Protein AF-D9XA71-F1 (afdb_monomer)

Organism: Streptomyces viridochromogenes (strain DSM 40736 / JCM 4977 / BCRC 1201 / Tue 494) (NCBI:txid591159)

Sequence (172 aa):
MSTEENSGALPLPQDDPVVSAGLDIAMRWGAALGGPEKLKIAFEALEPQLKREHQIRLRQLDMQREATARAEDNARETAERMVRLAQQKRQHALRMTGLCLGAGVSFAMLVAGVYVARDMWWLSLFLWGPSLLAMAKLYTLRRSDPGDMQAVALGMRSATSAAQQAQPPPVP

pLDDT: mean 77.56, std 15.58, range [41.22, 98.31]

Structure (mmCIF, N/CA/C/O backbone):
data_AF-D9XA71-F1
#
_entry.id   AF-D9XA71-F1
#
loop_
_atom_site.group_PDB
_atom_site.id
_atom_site.type_symbol
_atom_site.label_atom_id
_atom_site.label_alt_id
_atom_site.label_comp_id
_atom_site.label_asym_id
_atom_site.label_entity_id
_atom_site.label_seq_id
_atom_site.pdbx_PDB_ins_code
_atom_site.Cartn_x
_atom_site.Cartn_y
_atom_site.Cartn_z
_atom_site.occupancy
_atom_site.B_iso_or_equiv
_atom_site.auth_seq_id
_atom_site.auth_comp_id
_atom_site.auth_asym_id
_atom_site.auth_atom_id
_atom_site.pdbx_PDB_model_num
ATOM 1 N N . MET A 1 1 ? 9.318 36.313 31.092 1.00 41.22 1 MET A N 1
ATOM 2 C CA . MET A 1 1 ? 8.822 35.124 30.369 1.00 41.22 1 MET A CA 1
ATOM 3 C C . MET A 1 1 ? 8.331 34.184 31.452 1.00 41.22 1 MET A C 1
ATOM 5 O O . MET A 1 1 ? 9.111 33.411 31.985 1.00 41.22 1 MET A O 1
ATOM 9 N N . SER A 1 2 ? 7.105 34.429 31.911 1.00 47.66 2 SER A N 1
ATOM 10 C CA . SER A 1 2 ? 6.558 33.856 33.142 1.00 47.66 2 SER A CA 1
ATOM 11 C C . SER A 1 2 ? 5.560 32.773 32.763 1.00 47.66 2 SER A C 1
ATOM 13 O O . SER A 1 2 ? 4.577 33.050 32.084 1.00 47.66 2 SER A O 1
ATOM 15 N N . THR A 1 3 ? 5.864 31.540 33.143 1.00 48.44 3 THR A N 1
ATOM 16 C CA . THR A 1 3 ? 4.965 30.390 33.067 1.00 48.44 3 THR A CA 1
ATOM 17 C C . THR A 1 3 ? 4.116 30.384 34.330 1.00 48.44 3 THR A C 1
ATOM 19 O O . THR A 1 3 ? 4.597 29.971 35.383 1.00 48.44 3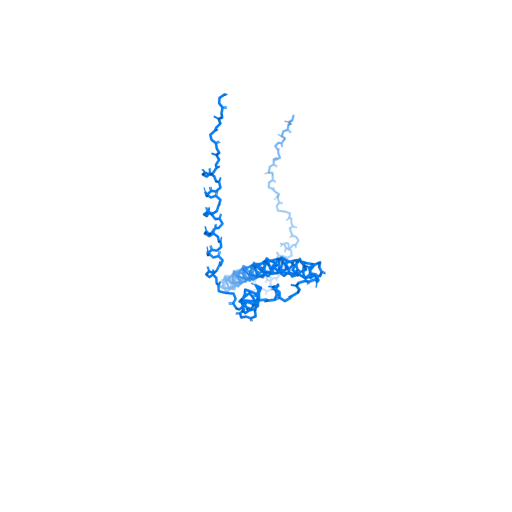 THR A O 1
ATOM 22 N N . GLU A 1 4 ? 2.891 30.897 34.243 1.00 50.03 4 GLU A N 1
ATOM 23 C CA . GLU A 1 4 ? 1.913 30.757 35.320 1.00 50.03 4 GLU A CA 1
ATOM 24 C C . GLU A 1 4 ? 1.367 29.327 35.357 1.00 50.03 4 GLU A C 1
ATOM 26 O O . GLU A 1 4 ? 0.935 28.755 34.352 1.00 50.03 4 GLU A O 1
ATOM 31 N N . GLU A 1 5 ? 1.436 28.765 36.558 1.00 51.22 5 GLU A N 1
ATOM 32 C CA . GLU A 1 5 ? 0.872 27.500 36.993 1.00 51.22 5 GLU A CA 1
ATOM 33 C C . GLU A 1 5 ? -0.650 27.505 36.809 1.00 51.22 5 GLU A C 1
ATOM 35 O O . GLU A 1 5 ? -1.403 28.066 37.607 1.00 51.22 5 GLU A O 1
ATOM 40 N N . ASN A 1 6 ? -1.124 26.845 35.751 1.00 50.09 6 ASN A N 1
ATOM 41 C CA . ASN A 1 6 ? -2.536 26.530 35.594 1.00 50.09 6 ASN A CA 1
ATOM 42 C C . ASN A 1 6 ? -2.905 25.424 36.596 1.00 50.09 6 ASN A C 1
ATOM 44 O O . ASN A 1 6 ? -2.697 24.234 36.350 1.00 50.09 6 ASN A O 1
ATOM 48 N N . SER A 1 7 ? -3.384 25.853 37.761 1.00 49.25 7 SER A N 1
ATOM 49 C CA . SER A 1 7 ? -3.862 25.008 38.850 1.00 49.25 7 SER A CA 1
ATOM 50 C C . SER A 1 7 ? -4.966 24.073 38.354 1.00 49.25 7 SER A C 1
ATOM 52 O O . SER A 1 7 ? -6.075 24.502 38.040 1.00 49.25 7 SER A O 1
ATOM 54 N N . GLY A 1 8 ? -4.649 22.778 38.297 1.00 49.34 8 GLY A N 1
ATOM 55 C CA . GLY A 1 8 ? -5.565 21.691 37.964 1.00 49.34 8 GLY A CA 1
ATOM 56 C C . GLY A 1 8 ? -6.624 21.468 39.043 1.00 49.34 8 GLY A C 1
ATOM 57 O O . GLY A 1 8 ? -6.586 20.471 39.762 1.00 49.34 8 GLY A O 1
ATOM 58 N N . ALA A 1 9 ? -7.584 22.384 39.150 1.00 52.38 9 ALA A N 1
ATOM 59 C CA . ALA A 1 9 ? -8.851 22.098 39.798 1.00 52.38 9 ALA A CA 1
ATOM 60 C C . ALA A 1 9 ? -9.624 21.121 38.900 1.00 52.38 9 ALA A C 1
ATOM 62 O O . ALA A 1 9 ? -10.016 21.462 37.784 1.00 52.38 9 ALA A O 1
ATOM 63 N N . LEU A 1 10 ? -9.800 19.885 39.375 1.00 55.97 10 LEU A N 1
ATOM 64 C CA . LEU A 1 10 ? -10.713 18.919 38.769 1.00 55.97 10 LEU A CA 1
ATOM 65 C C . LEU A 1 10 ? -12.084 19.595 38.589 1.00 55.97 10 LEU A C 1
ATOM 67 O O . LEU A 1 10 ? -12.607 20.126 39.574 1.00 55.97 10 LEU A O 1
ATOM 71 N N . PRO A 1 11 ? -12.674 19.605 37.379 1.00 61.38 11 PRO A N 1
ATOM 72 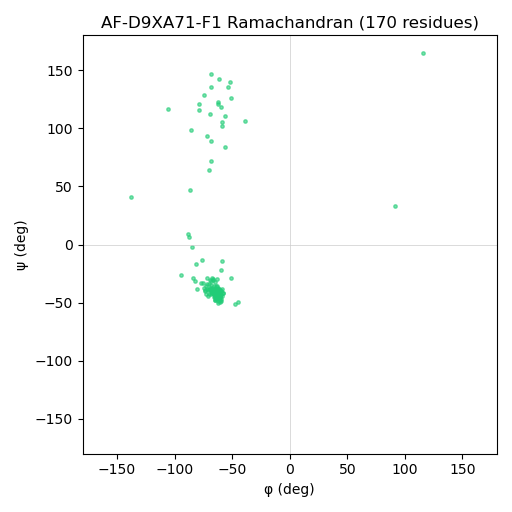C CA . PRO A 1 11 ? -14.028 20.102 37.212 1.00 61.38 11 PRO A CA 1
ATOM 73 C C . PRO A 1 11 ? -14.945 19.251 38.095 1.00 61.38 11 PRO A C 1
ATOM 75 O O . PRO A 1 11 ? -15.010 18.030 37.943 1.00 61.38 11 PRO A O 1
ATOM 78 N N . LEU A 1 12 ? -15.607 19.893 39.062 1.00 58.06 12 LEU A N 1
ATOM 79 C CA . LEU A 1 12 ? -16.704 19.284 39.807 1.00 58.06 12 LEU A CA 1
ATOM 80 C C . LEU A 1 12 ? -17.713 18.732 38.790 1.00 58.06 12 LEU A C 1
ATOM 82 O O . LEU A 1 12 ? -17.933 19.391 37.769 1.00 58.06 12 LEU A O 1
ATOM 86 N N . PRO A 1 13 ? -18.299 17.547 39.033 1.00 55.19 13 PRO A N 1
ATOM 87 C CA . PRO A 1 13 ? -19.251 16.953 38.111 1.00 55.19 13 PRO A CA 1
ATOM 88 C C . PRO A 1 13 ? -20.416 17.927 37.947 1.00 55.19 13 PRO A C 1
ATOM 90 O O . PRO A 1 13 ? -21.211 18.130 38.861 1.00 55.19 13 PRO A O 1
ATOM 93 N N . GLN A 1 14 ? -20.452 18.588 36.792 1.00 57.34 14 GLN A N 1
A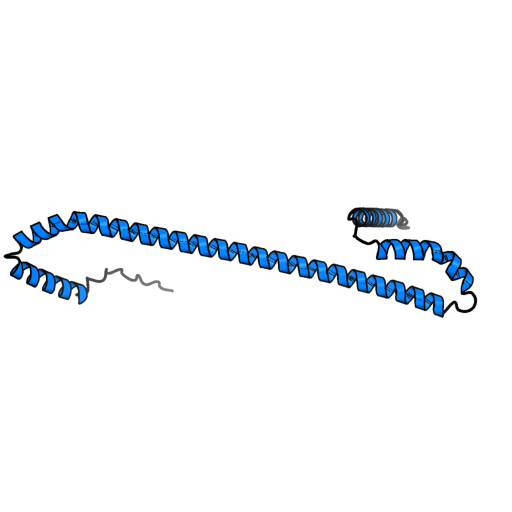TOM 94 C CA . GLN A 1 14 ? -21.618 19.308 36.310 1.00 57.34 14 GLN A CA 1
ATOM 95 C C . GLN A 1 14 ? -22.784 18.320 36.329 1.00 57.34 14 GLN A C 1
ATOM 97 O O . GLN A 1 14 ? -22.600 17.170 35.931 1.00 57.34 14 GLN A O 1
ATOM 102 N N . ASP A 1 15 ? -23.944 18.757 36.820 1.00 61.09 15 ASP A N 1
ATOM 103 C CA . ASP A 1 15 ? -25.196 18.002 36.811 1.00 61.09 15 ASP A CA 1
ATOM 104 C C . ASP A 1 15 ? -25.548 17.601 35.373 1.00 61.09 15 ASP A C 1
ATOM 106 O O . ASP A 1 15 ? -26.273 18.304 34.666 1.00 61.09 15 ASP A O 1
ATOM 110 N N . ASP A 1 16 ? -24.973 16.492 34.909 1.00 73.94 16 ASP A N 1
ATOM 111 C CA . ASP A 1 16 ? -25.159 16.020 33.552 1.00 73.94 16 ASP A CA 1
ATOM 112 C C . ASP A 1 16 ? -26.652 15.710 33.391 1.00 73.94 16 ASP A C 1
ATOM 114 O O . ASP A 1 16 ? -27.187 14.860 34.116 1.00 73.94 16 ASP A O 1
ATOM 118 N N . PRO A 1 17 ? -27.356 16.358 32.447 1.00 80.56 17 PRO A N 1
ATOM 119 C CA . PRO A 1 17 ? -28.797 16.178 32.273 1.00 80.56 17 PRO A CA 1
ATOM 120 C C . PRO A 1 17 ? -29.15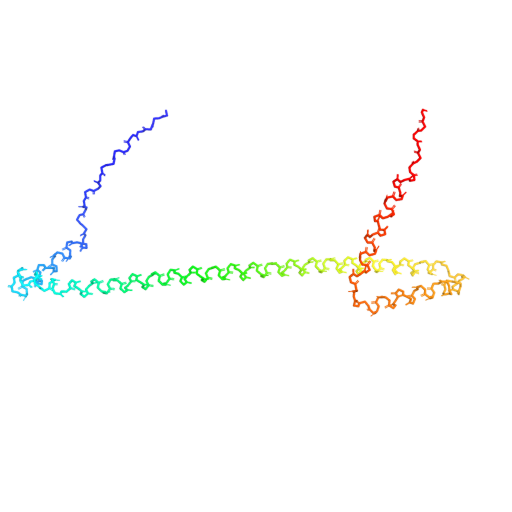7 14.719 31.956 1.00 80.56 17 PRO A C 1
ATOM 122 O O . PRO A 1 17 ? -30.273 14.266 32.196 1.00 80.56 17 PRO A O 1
ATOM 125 N N . VAL A 1 18 ? -28.188 13.960 31.440 1.00 81.06 18 VAL A N 1
ATOM 126 C CA . VAL A 1 18 ? -28.298 12.521 31.194 1.00 81.06 18 VAL A CA 1
ATOM 127 C C . VAL A 1 18 ? -28.318 11.729 32.505 1.00 81.06 18 VAL A C 1
ATOM 129 O O . VAL A 1 18 ? -29.078 10.770 32.634 1.00 81.06 18 VAL A O 1
ATOM 132 N N . VAL A 1 19 ? -27.516 12.134 33.493 1.00 83.12 19 VAL A N 1
ATOM 133 C CA . VAL A 1 19 ? -27.432 11.478 34.804 1.00 83.12 19 VAL A CA 1
ATOM 134 C C . VAL A 1 19 ? -28.684 11.776 35.626 1.00 83.12 19 VAL A C 1
ATOM 136 O O . VAL A 1 19 ? -29.253 10.852 36.207 1.00 83.12 19 VAL A O 1
ATOM 139 N N . SER A 1 20 ? -29.173 13.022 35.617 1.00 85.19 20 SER A N 1
ATOM 140 C CA . SER A 1 20 ? -30.413 13.392 36.315 1.00 85.19 20 SER A CA 1
ATOM 141 C C . SER A 1 20 ? -31.646 12.713 35.708 1.00 85.19 20 SER A C 1
ATOM 143 O O . SER A 1 20 ? -32.445 12.133 36.444 1.00 85.19 20 SER A O 1
ATOM 145 N N . ALA A 1 21 ? -31.754 12.660 34.374 1.00 88.06 21 ALA A N 1
ATOM 146 C CA . ALA A 1 21 ? -32.805 11.900 33.696 1.00 88.06 21 ALA A CA 1
ATOM 147 C C . ALA A 1 21 ? -32.726 10.394 34.007 1.00 88.06 21 ALA A C 1
ATOM 149 O O . ALA A 1 21 ? -33.752 9.745 34.219 1.00 88.06 21 ALA A O 1
ATOM 150 N N . GLY A 1 22 ? -31.514 9.834 34.078 1.00 87.31 22 GLY A N 1
ATOM 151 C CA . GLY A 1 22 ? -31.297 8.443 34.476 1.00 87.31 22 GLY A CA 1
ATOM 152 C C . GLY A 1 22 ? -31.766 8.156 35.905 1.00 87.31 22 GLY A C 1
ATOM 153 O O . GLY A 1 22 ? -32.408 7.133 36.151 1.00 87.31 22 GLY A O 1
ATOM 154 N N . LEU A 1 23 ? -31.503 9.080 36.833 1.00 86.44 23 LEU A N 1
ATOM 155 C CA . LEU A 1 23 ? -31.904 8.969 38.235 1.00 86.44 23 LEU A CA 1
ATOM 156 C C . LEU A 1 23 ? -33.432 9.038 38.402 1.00 86.44 23 LEU A C 1
ATOM 158 O O . LEU A 1 23 ? -34.012 8.242 39.142 1.00 86.44 23 LEU A O 1
ATOM 162 N N . ASP A 1 24 ? -34.091 9.931 37.661 1.00 87.81 24 ASP A N 1
ATOM 163 C CA . ASP A 1 24 ? -35.553 10.051 37.635 1.00 87.81 24 ASP A CA 1
ATOM 164 C C . ASP A 1 24 ? -36.227 8.786 37.094 1.00 87.81 24 ASP A C 1
ATOM 166 O O . ASP A 1 24 ? -37.243 8.326 37.625 1.00 87.81 24 ASP A O 1
ATOM 170 N N . ILE A 1 25 ? -35.653 8.179 36.053 1.00 87.62 25 ILE A N 1
ATOM 171 C CA . ILE A 1 25 ? -36.132 6.900 35.524 1.00 87.62 25 ILE A CA 1
ATOM 172 C C . ILE A 1 25 ? -35.942 5.807 36.581 1.00 87.62 25 ILE A C 1
ATOM 174 O O . ILE A 1 25 ? -36.891 5.082 36.876 1.00 87.62 25 ILE A O 1
ATOM 178 N N . ALA A 1 26 ? -34.767 5.719 37.209 1.00 83.56 26 ALA A N 1
ATOM 179 C CA . ALA A 1 26 ? -34.504 4.733 38.255 1.00 83.56 26 ALA A CA 1
ATOM 180 C C . ALA A 1 26 ? -35.489 4.857 39.433 1.00 83.56 26 ALA A C 1
ATOM 182 O O . ALA A 1 26 ? -36.023 3.846 39.895 1.00 83.56 26 ALA A O 1
ATOM 183 N N . MET A 1 27 ? -35.807 6.084 39.864 1.00 84.50 27 MET A N 1
ATOM 184 C CA . MET A 1 27 ? -36.819 6.331 40.897 1.00 84.50 27 MET A CA 1
ATOM 185 C C . MET A 1 27 ? -38.220 5.882 40.466 1.00 84.50 27 MET A C 1
ATOM 187 O O . MET A 1 27 ? -38.914 5.216 41.238 1.00 84.50 27 MET A O 1
ATOM 191 N N . ARG A 1 28 ? -38.636 6.177 39.227 1.00 86.38 28 ARG A N 1
ATOM 192 C CA . ARG A 1 28 ? -39.943 5.745 38.694 1.00 86.38 28 ARG A CA 1
ATOM 193 C C . ARG A 1 28 ? -40.064 4.222 38.617 1.00 86.38 28 ARG A C 1
ATOM 195 O O . ARG A 1 28 ? -41.109 3.674 38.963 1.00 86.38 28 ARG A O 1
ATOM 202 N N . TRP A 1 29 ? -38.997 3.533 38.221 1.00 85.94 29 TRP A N 1
ATOM 203 C CA . TRP A 1 29 ? -38.953 2.070 38.212 1.00 85.94 29 TRP A CA 1
ATOM 204 C C . TRP A 1 29 ? -38.958 1.482 39.627 1.00 85.94 29 TRP A C 1
ATOM 206 O O . TRP A 1 29 ? -39.662 0.503 39.873 1.00 85.94 29 TRP A O 1
ATOM 216 N N . GLY A 1 30 ? -38.250 2.101 40.575 1.00 83.94 30 GLY A N 1
ATOM 217 C CA . GLY A 1 30 ? -38.260 1.692 41.983 1.00 83.94 30 GLY A CA 1
ATOM 218 C C . GLY A 1 30 ? -39.647 1.795 42.618 1.00 83.94 30 GLY A C 1
ATOM 219 O O . GLY A 1 30 ? -40.059 0.892 43.348 1.00 83.94 30 GLY A O 1
ATOM 220 N N . ALA A 1 31 ? -40.402 2.844 42.281 1.00 85.44 31 ALA A N 1
ATOM 221 C CA . ALA A 1 31 ? -41.793 2.993 42.699 1.00 85.44 31 ALA A CA 1
ATOM 222 C C . ALA A 1 31 ? -42.711 1.929 42.063 1.00 85.44 31 ALA A C 1
ATOM 224 O O . ALA A 1 31 ? -43.548 1.353 42.755 1.00 85.44 31 ALA A O 1
ATOM 225 N N . ALA A 1 32 ? -42.528 1.616 40.774 1.00 85.69 32 ALA A N 1
ATOM 226 C CA . ALA A 1 32 ? -43.354 0.644 40.049 1.00 85.69 32 ALA A CA 1
ATOM 227 C C . ALA A 1 32 ? -43.112 -0.823 40.463 1.00 85.69 32 ALA A C 1
ATOM 229 O O . ALA A 1 32 ? -44.044 -1.624 40.475 1.00 85.69 32 ALA A O 1
ATOM 230 N N . LEU A 1 33 ? -41.876 -1.187 40.820 1.00 79.75 33 LEU A N 1
ATOM 231 C CA . LEU A 1 33 ? -41.481 -2.559 41.178 1.00 79.75 33 LEU A CA 1
ATOM 232 C C . LEU A 1 33 ? -41.737 -2.919 42.654 1.00 79.75 33 LEU A C 1
ATOM 234 O O . LEU A 1 33 ? -41.509 -4.063 43.055 1.00 79.75 33 LEU A O 1
ATOM 238 N N . GLY A 1 34 ? -42.242 -1.978 43.459 1.00 81.88 34 GLY A N 1
ATOM 239 C CA . GLY A 1 34 ? -42.594 -2.203 44.864 1.00 81.88 34 GLY A CA 1
ATOM 240 C C . GLY A 1 34 ? -41.469 -1.908 45.859 1.00 81.88 34 GLY A C 1
ATOM 241 O O . GLY A 1 34 ? -41.387 -2.578 46.888 1.00 81.88 34 GLY A O 1
ATOM 242 N N . GLY A 1 35 ? -40.613 -0.926 45.561 1.00 85.75 35 GLY A N 1
ATOM 243 C CA . GLY A 1 35 ? -39.603 -0.389 46.474 1.00 85.75 35 GLY A CA 1
ATOM 244 C C . GLY A 1 35 ? -38.149 -0.607 46.021 1.00 85.75 35 GLY A C 1
ATOM 245 O O . GLY A 1 35 ? -37.874 -1.440 45.153 1.00 85.75 35 GLY A O 1
ATOM 246 N N . PRO A 1 36 ? -37.192 0.123 46.628 1.00 83.19 36 PRO A N 1
ATOM 247 C CA . PRO A 1 36 ? -35.775 0.104 46.242 1.00 83.19 36 PRO A CA 1
ATOM 248 C C . PRO A 1 36 ? -35.105 -1.269 46.430 1.00 83.19 36 PRO A C 1
ATOM 250 O O . PRO A 1 36 ? -34.226 -1.638 45.655 1.00 83.19 36 PRO A O 1
ATOM 253 N N . GLU A 1 37 ? -35.564 -2.061 47.402 1.00 84.62 37 GLU A N 1
ATOM 254 C CA . GLU A 1 37 ? -35.054 -3.412 47.685 1.00 84.62 37 GLU A CA 1
ATOM 255 C C . GLU A 1 37 ? -35.276 -4.380 46.511 1.00 84.62 37 GLU A C 1
ATOM 257 O O . GLU A 1 37 ? -34.373 -5.111 46.106 1.00 84.62 37 GLU A O 1
ATOM 262 N N . LYS A 1 38 ? -36.467 -4.356 45.896 1.00 84.44 38 LYS A N 1
ATOM 263 C CA . LYS A 1 38 ? -36.786 -5.231 44.754 1.00 84.44 38 LYS A CA 1
ATOM 264 C C . LYS A 1 38 ? -36.033 -4.835 43.493 1.00 84.44 38 LYS A C 1
ATOM 266 O O . LYS A 1 38 ? -35.639 -5.697 42.711 1.00 84.44 38 LYS A O 1
ATOM 271 N N . LEU A 1 39 ? -35.810 -3.537 43.317 1.00 83.38 39 LEU A N 1
ATOM 272 C CA . LEU A 1 39 ? -35.018 -3.003 42.220 1.00 83.38 39 LEU A CA 1
ATOM 273 C C . LEU A 1 39 ? -33.549 -3.435 42.347 1.00 83.38 39 LEU A C 1
ATOM 275 O O . LEU A 1 39 ? -32.963 -3.854 41.354 1.00 83.38 39 LEU A O 1
ATOM 279 N N . LYS A 1 40 ? -32.985 -3.455 43.562 1.00 86.38 40 LYS A N 1
ATOM 280 C CA . LYS A 1 40 ? -31.635 -3.984 43.812 1.00 86.38 40 LYS A CA 1
ATOM 281 C C . LYS A 1 40 ? -31.506 -5.461 43.420 1.00 86.38 40 LYS A C 1
ATOM 283 O O . LYS A 1 40 ? -30.585 -5.802 42.686 1.00 86.38 40 LYS A O 1
ATOM 288 N N . ILE A 1 41 ? -32.459 -6.305 43.825 1.00 89.38 41 ILE A N 1
ATOM 289 C CA . ILE A 1 41 ? -32.477 -7.737 43.464 1.00 89.38 41 ILE A CA 1
ATOM 290 C C . ILE A 1 41 ? -32.590 -7.919 41.941 1.00 89.38 41 ILE A C 1
ATOM 292 O O . ILE A 1 41 ? -31.911 -8.763 41.358 1.00 89.38 41 ILE A O 1
ATOM 296 N N . ALA A 1 42 ? -33.424 -7.113 41.277 1.00 86.94 42 ALA A N 1
ATOM 297 C CA . ALA A 1 42 ? -33.561 -7.148 39.823 1.00 86.94 42 ALA A CA 1
ATOM 298 C C . ALA A 1 42 ? -32.262 -6.736 39.109 1.00 86.94 42 ALA A C 1
ATOM 300 O O . ALA A 1 42 ? -31.869 -7.391 38.144 1.00 86.94 42 ALA A O 1
ATOM 301 N N . PHE A 1 43 ? -31.568 -5.701 39.596 1.00 87.50 43 PHE A N 1
ATOM 302 C CA . PHE A 1 43 ? -30.262 -5.299 39.067 1.00 87.50 43 PHE A CA 1
ATOM 303 C C . PHE A 1 43 ? -29.196 -6.372 39.286 1.00 87.50 43 PHE A C 1
ATOM 305 O O . PHE A 1 43 ? -28.456 -6.680 38.356 1.00 87.50 43 PHE A O 1
ATOM 312 N N . GLU A 1 44 ? -29.166 -6.999 40.459 1.00 93.12 44 GLU A N 1
ATOM 313 C CA . GLU A 1 44 ? -28.224 -8.075 40.777 1.00 93.12 44 GLU A CA 1
ATOM 314 C C . GLU A 1 44 ? -28.433 -9.305 39.871 1.00 93.12 44 GLU A C 1
ATOM 316 O O . GLU A 1 44 ? -27.470 -9.922 39.412 1.00 93.12 44 GLU A O 1
ATOM 321 N N . ALA A 1 45 ? -29.684 -9.607 39.506 1.00 92.25 45 ALA A N 1
ATOM 322 C CA . ALA A 1 45 ? -30.004 -10.647 38.527 1.00 92.25 45 ALA A CA 1
ATOM 323 C C . ALA A 1 45 ? -29.648 -10.261 37.073 1.00 92.25 45 ALA A C 1
ATOM 325 O O . ALA A 1 45 ? -29.341 -11.136 36.258 1.00 92.25 45 ALA A O 1
ATOM 326 N N . LEU A 1 46 ? -29.669 -8.966 36.737 1.00 92.19 46 LEU A N 1
ATOM 327 C CA . LEU A 1 46 ? -29.352 -8.433 35.404 1.00 92.19 46 LEU A CA 1
ATOM 328 C C . LEU A 1 46 ? -27.850 -8.233 35.166 1.00 92.19 46 LEU A C 1
ATOM 330 O O . LEU A 1 46 ? -27.388 -8.371 34.031 1.00 92.19 46 LEU A O 1
ATOM 334 N N . GLU A 1 47 ? -27.069 -7.966 36.213 1.00 94.00 47 GLU A N 1
ATOM 335 C CA . GLU A 1 47 ? -25.611 -7.827 36.149 1.00 94.00 47 GLU A CA 1
ATOM 336 C C . GLU A 1 47 ? -24.892 -8.913 35.330 1.00 94.00 47 GLU A C 1
ATOM 338 O O . GLU A 1 47 ? -24.066 -8.562 34.476 1.00 94.00 47 GLU A O 1
ATOM 343 N N . PRO A 1 48 ? -25.148 -10.223 35.536 1.00 95.56 48 PRO A N 1
ATOM 344 C CA . PRO A 1 48 ? -24.457 -11.257 34.775 1.00 95.56 48 PRO A CA 1
ATOM 345 C C . PRO A 1 48 ? -24.802 -11.217 33.283 1.00 95.56 48 PRO A C 1
ATOM 347 O O . PRO A 1 48 ? -23.940 -11.526 32.458 1.00 95.56 48 PRO A O 1
ATOM 350 N N . GLN A 1 49 ? -26.027 -10.827 32.914 1.00 92.94 49 GLN A N 1
ATOM 351 C CA . GLN A 1 49 ? -26.405 -10.679 31.508 1.00 92.94 49 GLN A CA 1
ATOM 352 C C . GLN A 1 49 ? -25.724 -9.463 30.879 1.00 92.94 49 GLN A C 1
ATOM 354 O O . GLN A 1 49 ? -25.129 -9.589 29.808 1.00 92.94 49 GLN A O 1
ATOM 359 N N . LEU A 1 50 ? -25.711 -8.328 31.582 1.00 94.75 50 LEU A N 1
ATOM 360 C CA . LEU A 1 50 ? -25.088 -7.099 31.096 1.00 94.75 50 LEU A CA 1
ATOM 361 C C . LEU A 1 50 ? -23.577 -7.273 30.890 1.00 94.75 50 LEU A C 1
ATOM 363 O O . LEU A 1 50 ? -23.029 -6.845 29.876 1.00 94.75 50 LEU A O 1
ATOM 367 N N . LYS A 1 51 ? -22.902 -7.970 31.817 1.00 96.00 51 LYS A N 1
ATOM 368 C CA . LYS A 1 51 ? -21.473 -8.303 31.701 1.00 96.00 51 LYS A CA 1
ATOM 369 C C . LYS A 1 51 ? -21.192 -9.152 30.459 1.00 96.00 51 LYS A C 1
ATOM 371 O O . LYS A 1 51 ? -20.225 -8.880 29.748 1.00 96.00 51 LYS A O 1
ATOM 376 N N . ARG A 1 52 ? -22.036 -10.149 30.165 1.00 97.00 52 ARG A N 1
ATOM 377 C CA . ARG A 1 52 ? -21.893 -10.989 28.962 1.00 97.00 52 ARG A CA 1
ATOM 378 C C . ARG A 1 52 ? -22.093 -10.182 27.685 1.00 97.00 52 ARG A C 1
ATOM 380 O O . ARG A 1 52 ? -21.267 -10.278 26.782 1.00 97.00 52 ARG A O 1
ATOM 387 N N . GLU A 1 53 ? -23.147 -9.377 27.612 1.00 96.56 53 GLU A N 1
ATOM 388 C CA . GLU A 1 53 ? -23.420 -8.558 26.428 1.00 96.56 53 GLU A CA 1
ATOM 389 C C . GLU A 1 53 ? -22.312 -7.525 26.196 1.00 96.56 53 GLU A C 1
ATOM 391 O O . GLU A 1 53 ? -21.828 -7.368 25.075 1.00 96.56 53 GLU A O 1
ATOM 396 N N . HIS A 1 54 ? -21.836 -6.886 27.265 1.00 96.25 54 HIS A N 1
ATOM 397 C CA . HIS A 1 54 ? -20.728 -5.945 27.190 1.00 96.25 54 HIS A CA 1
ATOM 398 C C . HIS A 1 54 ? -19.442 -6.613 26.686 1.00 96.25 54 HIS A C 1
ATOM 400 O O . HIS A 1 54 ? -18.792 -6.086 25.786 1.00 96.25 54 HIS A O 1
ATOM 406 N N . GLN A 1 55 ? -19.105 -7.805 27.190 1.00 97.50 55 GLN A N 1
ATOM 407 C CA . GLN A 1 55 ? -17.957 -8.574 26.697 1.00 97.50 55 GLN A CA 1
ATOM 408 C C . GLN A 1 55 ? -18.096 -8.949 25.218 1.00 97.50 55 GLN A C 1
ATOM 410 O O . GLN A 1 55 ? -17.115 -8.888 24.477 1.00 97.50 55 GLN A O 1
ATOM 415 N N . ILE A 1 56 ? -19.298 -9.321 24.770 1.00 98.06 56 ILE A N 1
ATOM 416 C CA . ILE A 1 56 ? -19.560 -9.612 23.356 1.00 98.06 56 ILE A CA 1
ATOM 417 C C . ILE A 1 56 ? -19.358 -8.350 22.514 1.00 98.06 56 ILE A C 1
ATOM 419 O O . ILE A 1 56 ? -18.678 -8.408 21.491 1.00 98.06 56 ILE A O 1
ATOM 423 N N . ARG A 1 57 ? -19.891 -7.207 22.954 1.00 97.81 57 ARG A N 1
ATOM 424 C CA . ARG A 1 57 ? -19.763 -5.935 22.236 1.00 97.81 57 ARG A CA 1
ATOM 425 C C . ARG A 1 57 ? -18.310 -5.460 22.166 1.00 97.81 57 ARG A C 1
ATOM 427 O O . ARG A 1 57 ? -17.879 -5.018 21.107 1.00 97.81 57 ARG A O 1
ATOM 434 N N . LEU A 1 58 ? -17.541 -5.607 23.247 1.00 98.00 58 LEU A N 1
ATOM 435 C CA . LEU A 1 58 ? -16.103 -5.323 23.240 1.00 98.00 58 LEU A CA 1
ATOM 436 C C . LEU A 1 58 ? -15.370 -6.202 22.225 1.00 98.00 58 LEU A C 1
ATOM 438 O O . LEU A 1 58 ? -14.672 -5.679 21.364 1.00 98.00 58 LEU A O 1
ATOM 442 N N . ARG A 1 59 ? -15.619 -7.518 22.238 1.00 98.31 59 ARG A N 1
ATOM 443 C CA . ARG A 1 59 ? -15.026 -8.437 21.254 1.00 98.31 59 ARG A CA 1
ATOM 444 C C . ARG A 1 59 ? -15.394 -8.076 19.816 1.00 98.31 59 ARG A C 1
ATOM 446 O O . ARG A 1 59 ? -14.555 -8.194 18.933 1.00 98.31 59 ARG A O 1
ATOM 453 N N . GLN A 1 60 ? -16.629 -7.645 19.564 1.00 98.06 60 GLN A N 1
ATOM 454 C CA . GLN A 1 60 ? -17.050 -7.198 18.233 1.00 98.06 60 GLN A CA 1
ATOM 455 C C . GLN A 1 60 ? -16.313 -5.932 17.793 1.00 98.06 60 GLN A C 1
ATOM 457 O O . GLN A 1 60 ? -15.887 -5.853 16.643 1.00 98.06 60 GLN A O 1
ATOM 462 N N . LEU A 1 61 ? -16.137 -4.963 18.695 1.00 98.00 61 LEU A N 1
ATOM 463 C CA . LEU A 1 61 ? -15.374 -3.748 18.409 1.00 98.00 61 LEU A CA 1
ATOM 464 C C . LEU A 1 61 ? -13.901 -4.059 18.136 1.00 98.00 61 LEU A C 1
ATOM 466 O O . LEU A 1 61 ? -13.331 -3.497 17.203 1.00 98.00 61 LEU A O 1
ATOM 470 N N . ASP A 1 62 ? -13.303 -4.978 18.891 1.00 98.06 62 ASP A N 1
ATOM 471 C CA . ASP A 1 62 ? -11.923 -5.409 18.666 1.00 98.06 62 ASP A CA 1
ATOM 472 C C . ASP A 1 62 ? -11.780 -6.122 17.315 1.00 98.06 62 ASP A C 1
ATOM 474 O O . ASP A 1 62 ? -10.908 -5.769 16.523 1.00 98.06 62 ASP A O 1
ATOM 478 N N . MET A 1 63 ? -12.703 -7.032 16.978 1.00 98.06 63 MET A N 1
ATOM 479 C CA . MET A 1 63 ? -12.733 -7.668 15.655 1.00 98.06 63 MET A CA 1
ATOM 480 C C . MET A 1 63 ? -12.905 -6.651 14.521 1.00 98.06 63 MET A C 1
ATOM 482 O O . MET A 1 63 ? -12.267 -6.789 13.479 1.00 98.06 63 MET A O 1
ATOM 486 N N . GLN A 1 64 ? -13.744 -5.625 14.701 1.00 97.62 64 GLN A N 1
ATOM 487 C CA . GLN A 1 64 ? -13.905 -4.563 13.706 1.00 97.62 64 GLN A CA 1
ATOM 488 C C . GLN A 1 64 ? -12.620 -3.754 13.532 1.00 97.62 64 GLN A C 1
ATOM 490 O O . GLN A 1 64 ? -12.208 -3.531 12.397 1.00 97.62 64 GLN A O 1
ATOM 495 N N . ARG A 1 65 ? -11.961 -3.369 14.631 1.00 97.81 65 ARG A N 1
ATOM 496 C CA . ARG A 1 65 ? -10.686 -2.636 14.597 1.00 97.81 65 ARG A CA 1
ATOM 497 C C . ARG A 1 65 ? -9.586 -3.439 13.912 1.00 97.81 65 ARG A C 1
ATOM 499 O O . ARG A 1 65 ? -8.852 -2.900 13.085 1.00 97.81 65 ARG A O 1
ATOM 506 N N . GLU A 1 66 ? -9.489 -4.730 14.213 1.00 97.81 66 GLU A N 1
ATOM 507 C CA . GLU A 1 66 ? -8.547 -5.621 13.537 1.00 97.81 66 GLU A CA 1
ATOM 508 C C . GLU A 1 66 ? -8.859 -5.758 12.044 1.00 97.81 66 GLU A C 1
ATOM 510 O O . GLU A 1 66 ? -7.948 -5.737 11.217 1.00 97.81 66 GLU A O 1
ATOM 515 N N . ALA A 1 67 ? -10.137 -5.883 11.677 1.00 97.75 67 ALA A N 1
ATOM 516 C CA . ALA A 1 67 ? -10.545 -5.987 10.281 1.00 97.75 67 ALA A CA 1
ATOM 517 C C . ALA A 1 67 ? -10.222 -4.707 9.496 1.00 97.75 67 ALA A C 1
ATOM 519 O O . ALA A 1 67 ? -9.715 -4.797 8.377 1.00 97.75 67 ALA A O 1
ATOM 520 N N . THR A 1 68 ? -10.455 -3.528 10.082 1.00 97.69 68 THR A N 1
ATOM 521 C CA . THR A 1 68 ? -10.094 -2.248 9.457 1.00 97.69 68 THR A CA 1
ATOM 522 C C . THR A 1 68 ? -8.584 -2.100 9.317 1.00 97.69 68 THR A C 1
ATOM 524 O O . THR A 1 68 ? -8.121 -1.738 8.240 1.00 97.69 68 THR A O 1
ATOM 527 N N . ALA A 1 69 ? -7.808 -2.474 10.341 1.00 97.81 69 ALA A N 1
ATOM 528 C CA . ALA A 1 69 ? -6.347 -2.425 10.276 1.00 97.81 69 ALA A CA 1
ATOM 529 C C . ALA A 1 69 ? -5.799 -3.335 9.161 1.00 97.81 69 ALA A C 1
ATOM 531 O O . ALA A 1 69 ? -5.025 -2.892 8.316 1.00 97.81 69 ALA A O 1
ATOM 532 N N . ARG A 1 70 ? -6.288 -4.582 9.071 1.00 96.75 70 ARG A N 1
ATOM 533 C CA . ARG A 1 70 ? -5.906 -5.512 7.992 1.00 96.75 70 ARG A CA 1
ATOM 534 C C . ARG A 1 70 ? -6.308 -4.999 6.608 1.00 96.75 70 ARG A C 1
ATOM 536 O O . ARG A 1 70 ? -5.587 -5.223 5.637 1.00 96.75 70 ARG A O 1
ATOM 543 N N . ALA A 1 71 ? -7.463 -4.344 6.487 1.00 97.75 71 ALA A N 1
ATOM 544 C CA . ALA A 1 71 ? -7.908 -3.769 5.222 1.00 97.75 71 ALA A CA 1
ATOM 545 C C . ALA A 1 71 ? -7.004 -2.609 4.775 1.00 97.75 71 ALA A C 1
ATOM 547 O O . ALA A 1 71 ? -6.644 -2.542 3.599 1.00 97.75 71 ALA A O 1
ATOM 548 N N . GLU A 1 72 ? -6.600 -1.739 5.702 1.00 97.38 72 GLU A N 1
ATOM 549 C CA . GLU A 1 72 ? -5.665 -0.646 5.429 1.00 97.38 72 GLU A CA 1
ATOM 550 C C . GLU A 1 72 ? -4.284 -1.159 5.016 1.00 97.38 72 GLU A C 1
ATOM 552 O O . GLU A 1 72 ? -3.727 -0.675 4.028 1.00 97.38 72 GLU A O 1
ATOM 557 N N . ASP A 1 73 ? -3.755 -2.171 5.704 1.00 97.12 73 ASP A N 1
ATOM 558 C CA . ASP A 1 73 ? -2.458 -2.764 5.367 1.00 97.12 73 ASP A CA 1
ATOM 559 C C . ASP A 1 73 ? -2.479 -3.400 3.969 1.00 97.12 73 ASP A C 1
ATOM 561 O O . ASP A 1 73 ? -1.621 -3.112 3.131 1.00 97.12 73 ASP A O 1
ATOM 565 N N . ASN A 1 74 ? -3.526 -4.166 3.648 1.00 97.12 74 ASN A N 1
ATOM 566 C CA . ASN A 1 74 ? -3.708 -4.732 2.309 1.00 97.12 74 ASN A CA 1
ATOM 567 C C . ASN A 1 74 ? -3.846 -3.639 1.230 1.00 97.12 74 ASN A C 1
ATOM 569 O O . ASN A 1 74 ? -3.321 -3.772 0.117 1.00 97.12 74 ASN A O 1
ATOM 573 N N . ALA A 1 75 ? -4.536 -2.537 1.536 1.00 97.25 75 ALA A N 1
ATOM 574 C CA . ALA A 1 75 ? -4.657 -1.401 0.625 1.00 97.25 75 ALA A CA 1
ATOM 575 C C . ALA A 1 75 ? -3.296 -0.724 0.379 1.00 97.25 75 ALA A C 1
ATOM 577 O O . ALA A 1 75 ? -2.969 -0.391 -0.762 1.00 97.25 75 ALA A O 1
ATOM 578 N N . ARG A 1 76 ? -2.462 -0.584 1.417 1.00 96.69 76 ARG A N 1
ATOM 579 C CA . ARG A 1 76 ? -1.097 -0.050 1.291 1.00 96.69 76 ARG A CA 1
ATOM 580 C C . ARG A 1 76 ? -0.220 -0.954 0.436 1.00 96.69 76 ARG A C 1
ATOM 582 O O . ARG A 1 76 ? 0.405 -0.473 -0.508 1.00 96.69 76 ARG A O 1
ATOM 589 N N . GLU A 1 77 ? -0.234 -2.261 0.681 1.00 96.25 77 GLU A N 1
ATOM 590 C CA . GLU A 1 77 ? 0.554 -3.206 -0.112 1.00 96.25 77 GLU A CA 1
ATOM 591 C C . GLU A 1 77 ? 0.165 -3.199 -1.594 1.00 96.25 77 GLU A C 1
ATOM 593 O O . GLU A 1 77 ? 1.025 -3.242 -2.479 1.00 96.25 77 GLU A O 1
ATOM 598 N N . THR A 1 78 ? -1.133 -3.150 -1.893 1.00 96.31 78 THR A N 1
ATOM 599 C CA . THR A 1 78 ? -1.603 -3.115 -3.283 1.00 96.31 78 THR A CA 1
ATOM 600 C C . THR A 1 78 ? -1.228 -1.805 -3.971 1.00 96.31 78 THR A C 1
ATOM 602 O O . THR A 1 78 ? -0.754 -1.842 -5.111 1.00 96.31 78 THR A O 1
ATOM 605 N N . ALA A 1 79 ? -1.340 -0.668 -3.278 1.00 96.62 79 ALA A N 1
ATOM 606 C CA . ALA A 1 79 ? -0.883 0.621 -3.785 1.00 96.62 79 ALA A CA 1
ATOM 607 C C . ALA A 1 79 ? 0.628 0.612 -4.078 1.00 96.62 79 ALA A C 1
ATOM 609 O O . ALA A 1 79 ? 1.051 1.014 -5.165 1.00 96.62 79 ALA A O 1
ATOM 610 N N . GLU A 1 80 ? 1.447 0.068 -3.174 1.00 96.44 80 GLU A N 1
ATOM 611 C CA . GLU A 1 80 ? 2.891 -0.061 -3.389 1.00 96.44 80 GLU A CA 1
ATOM 612 C C . GLU A 1 80 ? 3.228 -0.929 -4.603 1.00 96.44 80 GLU A C 1
ATOM 614 O O . GLU A 1 80 ? 4.077 -0.558 -5.421 1.00 96.44 80 GLU A O 1
ATOM 619 N N . ARG A 1 81 ? 2.554 -2.074 -4.761 1.00 95.25 81 ARG A N 1
ATOM 620 C CA . ARG A 1 81 ? 2.756 -2.959 -5.918 1.00 95.25 81 ARG A CA 1
ATOM 621 C C . ARG A 1 81 ? 2.429 -2.234 -7.223 1.00 95.25 81 ARG A C 1
ATOM 623 O O . ARG A 1 81 ? 3.204 -2.324 -8.176 1.00 95.25 81 ARG A O 1
ATOM 630 N N . MET A 1 82 ? 1.337 -1.470 -7.265 1.00 94.44 82 MET A N 1
ATOM 631 C CA . MET A 1 82 ? 0.965 -0.691 -8.451 1.00 94.44 82 MET A CA 1
ATOM 632 C C . MET A 1 82 ? 2.002 0.388 -8.780 1.00 94.44 82 MET A C 1
ATOM 634 O O . MET A 1 82 ? 2.377 0.538 -9.946 1.00 94.44 82 MET A O 1
ATOM 638 N N . VAL A 1 83 ? 2.524 1.091 -7.771 1.00 96.06 83 VAL A N 1
ATOM 639 C CA . VAL A 1 83 ? 3.569 2.110 -7.962 1.00 96.06 83 VAL A CA 1
ATOM 640 C C . VAL A 1 83 ? 4.859 1.484 -8.498 1.00 96.06 83 VAL A C 1
ATOM 642 O O . VAL A 1 83 ? 5.418 1.988 -9.476 1.00 96.06 83 VAL A O 1
ATOM 645 N N . ARG A 1 84 ? 5.304 0.351 -7.935 1.00 93.38 84 ARG A N 1
ATOM 646 C CA . ARG A 1 84 ? 6.504 -0.367 -8.407 1.00 93.38 84 ARG A CA 1
ATOM 647 C C . ARG A 1 84 ? 6.355 -0.814 -9.864 1.00 93.38 84 ARG A C 1
ATOM 649 O O . ARG A 1 84 ? 7.260 -0.594 -10.670 1.00 93.38 84 ARG A O 1
ATOM 656 N N . LEU A 1 85 ? 5.197 -1.366 -10.235 1.00 95.00 85 LEU A N 1
ATOM 657 C CA . LEU A 1 85 ? 4.923 -1.770 -11.619 1.00 95.00 85 LEU A CA 1
ATOM 658 C C . LEU A 1 85 ? 4.893 -0.572 -12.578 1.00 95.00 85 LEU A C 1
ATOM 660 O O . LEU A 1 85 ? 5.417 -0.657 -13.691 1.00 95.00 85 LEU A O 1
ATOM 664 N N . ALA A 1 86 ? 4.320 0.560 -12.164 1.00 93.12 86 ALA A N 1
ATOM 665 C CA . ALA A 1 86 ? 4.297 1.773 -12.978 1.00 93.12 86 ALA A CA 1
ATOM 666 C C . ALA A 1 86 ? 5.712 2.330 -13.221 1.00 93.12 86 ALA A C 1
ATOM 668 O O . ALA A 1 86 ? 6.037 2.722 -14.345 1.00 93.12 86 ALA A O 1
ATOM 669 N N . GLN A 1 87 ? 6.573 2.318 -12.199 1.00 91.56 87 GLN A N 1
ATOM 670 C CA . GLN A 1 87 ? 7.969 2.747 -12.319 1.00 91.56 87 GLN A CA 1
ATOM 671 C C . GLN A 1 87 ? 8.768 1.844 -13.268 1.00 91.56 87 GLN A C 1
ATOM 673 O O . GLN A 1 87 ? 9.444 2.352 -14.165 1.00 91.56 87 GLN A O 1
ATOM 678 N N . GLN A 1 88 ? 8.628 0.520 -13.144 1.00 90.69 88 GLN A N 1
ATOM 679 C CA . GLN A 1 88 ? 9.297 -0.441 -14.029 1.00 90.69 88 GLN A CA 1
ATOM 680 C C . GLN A 1 88 ? 8.891 -0.249 -15.497 1.00 90.69 88 GLN A C 1
ATOM 682 O O . GLN A 1 88 ? 9.750 -0.224 -16.379 1.00 90.69 88 GLN A O 1
ATOM 687 N N . LYS A 1 89 ? 7.596 -0.030 -15.770 1.00 87.25 89 LYS A N 1
ATOM 688 C CA . LYS A 1 89 ? 7.104 0.237 -17.133 1.00 87.25 89 LYS A CA 1
ATOM 689 C C . LYS A 1 89 ? 7.695 1.515 -17.724 1.00 87.25 89 LYS A C 1
ATOM 691 O O . LYS A 1 89 ? 8.094 1.511 -18.886 1.00 87.25 89 LYS A O 1
ATOM 696 N N . ARG A 1 90 ? 7.789 2.595 -16.938 1.00 88.81 90 ARG A N 1
ATOM 697 C CA . ARG A 1 90 ? 8.381 3.866 -17.394 1.00 88.81 90 ARG A CA 1
ATOM 698 C C . ARG A 1 90 ? 9.863 3.713 -17.718 1.00 88.81 90 ARG A C 1
ATOM 700 O O . ARG A 1 90 ? 10.292 4.148 -18.780 1.00 88.81 90 ARG A O 1
ATOM 707 N N . GLN A 1 91 ? 10.630 3.058 -16.847 1.00 88.06 91 GLN A N 1
ATOM 708 C CA . GLN A 1 91 ? 12.052 2.809 -17.095 1.00 88.06 91 GLN A CA 1
ATOM 709 C C . GLN A 1 91 ? 12.267 1.930 -18.331 1.00 88.06 91 GLN A C 1
ATOM 711 O O . GLN A 1 91 ? 13.126 2.234 -19.158 1.00 88.06 91 GLN A O 1
ATOM 716 N N . HIS A 1 92 ? 11.455 0.882 -18.497 1.00 84.75 92 HIS A N 1
ATOM 717 C CA . HIS A 1 92 ? 11.512 0.031 -19.680 1.00 84.75 92 HIS A CA 1
ATOM 718 C C . HIS A 1 92 ? 11.184 0.818 -20.956 1.00 84.75 92 HIS A C 1
ATOM 720 O O . HIS A 1 92 ? 11.910 0.712 -21.941 1.00 84.75 92 HIS A O 1
ATOM 726 N N . ALA A 1 93 ? 10.136 1.647 -20.934 1.00 84.12 93 ALA A N 1
ATOM 727 C CA . ALA A 1 93 ? 9.766 2.486 -22.068 1.00 84.12 93 ALA A CA 1
ATOM 728 C C . ALA A 1 93 ? 10.891 3.460 -22.444 1.00 84.12 93 ALA A C 1
ATOM 730 O O . ALA A 1 93 ? 11.301 3.472 -23.598 1.00 84.12 93 ALA A O 1
ATOM 731 N N . LEU A 1 94 ? 11.450 4.195 -21.475 1.00 87.31 94 LEU A N 1
ATOM 732 C CA . LEU A 1 94 ? 12.547 5.143 -21.716 1.00 87.31 94 LEU A CA 1
ATOM 733 C C . LEU A 1 94 ? 13.801 4.457 -22.274 1.00 87.31 94 LEU A C 1
ATOM 735 O O . LEU A 1 94 ? 14.467 4.987 -23.163 1.00 87.31 94 LEU A O 1
ATOM 739 N N . ARG A 1 95 ? 14.118 3.254 -21.782 1.00 84.56 95 ARG A N 1
ATOM 740 C CA . ARG A 1 95 ? 15.255 2.476 -22.283 1.00 84.56 95 ARG A CA 1
ATOM 741 C C . ARG A 1 95 ? 15.020 1.992 -23.713 1.00 84.56 95 ARG A C 1
ATOM 743 O O . ARG A 1 95 ? 15.941 2.047 -24.523 1.00 84.56 95 ARG A O 1
ATOM 750 N N . MET A 1 96 ? 13.802 1.550 -24.031 1.00 85.31 96 MET A N 1
ATOM 751 C CA . MET A 1 96 ? 13.436 1.114 -25.382 1.00 85.31 96 MET A CA 1
ATOM 752 C C . MET A 1 96 ? 13.401 2.279 -26.372 1.00 85.31 96 MET A C 1
ATOM 754 O O . MET A 1 96 ? 13.939 2.150 -27.468 1.00 85.31 96 MET A O 1
ATOM 758 N N . THR A 1 97 ? 12.845 3.434 -25.993 1.00 82.88 97 THR A N 1
ATOM 759 C CA . THR A 1 97 ? 12.806 4.613 -26.871 1.00 82.88 97 THR A CA 1
ATOM 760 C C . THR A 1 97 ? 14.204 5.139 -27.164 1.00 82.88 97 THR A C 1
ATOM 762 O O . THR A 1 97 ? 14.494 5.444 -28.317 1.00 82.88 97 THR A O 1
ATOM 765 N N . GLY A 1 98 ? 15.093 5.182 -26.163 1.00 83.62 98 GLY A N 1
ATOM 766 C CA . GLY A 1 98 ? 16.498 5.544 -26.366 1.00 83.62 98 GLY A CA 1
ATOM 767 C C . GLY A 1 98 ? 17.210 4.605 -27.346 1.00 83.62 98 GLY A C 1
ATOM 768 O O . GLY A 1 98 ? 17.947 5.063 -28.217 1.00 83.62 98 GLY A O 1
ATOM 769 N N . LEU A 1 99 ? 16.932 3.300 -27.264 1.00 84.00 99 LEU A N 1
ATOM 770 C CA . LEU A 1 99 ? 17.473 2.304 -28.191 1.00 84.00 99 LEU A CA 1
ATOM 771 C C . LEU A 1 99 ? 16.950 2.493 -29.621 1.00 84.00 99 LEU A C 1
ATOM 773 O O . LEU A 1 99 ? 17.744 2.473 -30.558 1.00 84.00 99 LEU A O 1
ATOM 777 N N . CYS A 1 100 ? 15.646 2.725 -29.793 1.00 80.25 100 CYS A N 1
ATOM 778 C CA . CYS A 1 100 ? 15.044 2.987 -31.102 1.00 80.25 100 CYS A CA 1
ATOM 779 C C . CYS A 1 100 ? 15.568 4.284 -31.735 1.00 80.25 100 CYS A C 1
ATOM 781 O O . CYS A 1 100 ? 15.860 4.305 -32.928 1.00 80.25 100 CYS A O 1
ATOM 783 N N . LEU A 1 101 ? 15.728 5.349 -30.942 1.00 86.56 101 LEU A N 1
ATOM 784 C CA . LEU A 1 101 ? 16.314 6.615 -31.392 1.00 86.56 101 LEU A CA 1
ATOM 785 C C . LEU A 1 101 ? 17.765 6.425 -31.842 1.00 86.56 101 LEU A C 1
ATOM 787 O O . LEU A 1 101 ? 18.113 6.832 -32.947 1.00 86.56 101 LEU A O 1
ATOM 791 N N . GLY A 1 102 ? 18.589 5.756 -31.029 1.00 81.38 102 GLY A N 1
ATOM 792 C CA . GLY A 1 102 ? 19.976 5.454 -31.387 1.00 81.38 102 GLY A CA 1
ATOM 793 C C . GLY A 1 102 ? 20.077 4.632 -32.673 1.00 81.38 102 GLY A C 1
ATOM 794 O O . GLY A 1 102 ? 20.853 4.971 -33.563 1.00 81.38 102 GLY A O 1
ATOM 795 N N . ALA A 1 103 ? 19.229 3.611 -32.816 1.00 80.75 103 ALA A N 1
ATOM 796 C CA . ALA A 1 103 ? 19.153 2.804 -34.030 1.00 80.75 103 ALA A CA 1
ATOM 797 C C . ALA A 1 103 ? 18.775 3.642 -35.257 1.00 80.75 103 ALA A C 1
ATOM 799 O O . ALA A 1 103 ? 19.446 3.566 -36.284 1.00 80.75 103 ALA A O 1
ATOM 800 N N . GLY A 1 104 ? 17.735 4.474 -35.138 1.00 85.94 104 GLY A N 1
ATOM 801 C CA . GLY A 1 104 ? 17.294 5.368 -36.206 1.00 85.94 104 GLY A CA 1
ATOM 802 C C . GLY A 1 104 ? 18.400 6.318 -36.666 1.00 85.94 104 GLY A C 1
ATOM 803 O O . GLY A 1 104 ? 18.599 6.484 -37.867 1.00 85.94 104 GLY A O 1
ATOM 804 N N . VAL A 1 105 ? 19.178 6.873 -35.730 1.00 85.94 105 VAL A N 1
ATOM 805 C CA . VAL A 1 105 ? 20.326 7.741 -36.042 1.00 85.94 105 VAL A CA 1
ATOM 806 C C . VA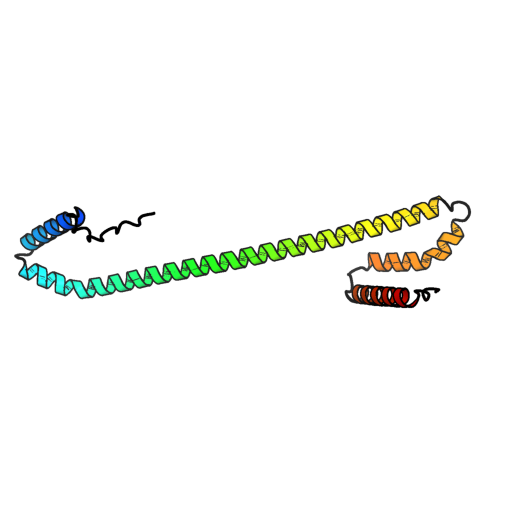L A 1 105 ? 21.430 6.978 -36.777 1.00 85.94 105 VAL A C 1
ATOM 808 O O . VAL A 1 105 ? 21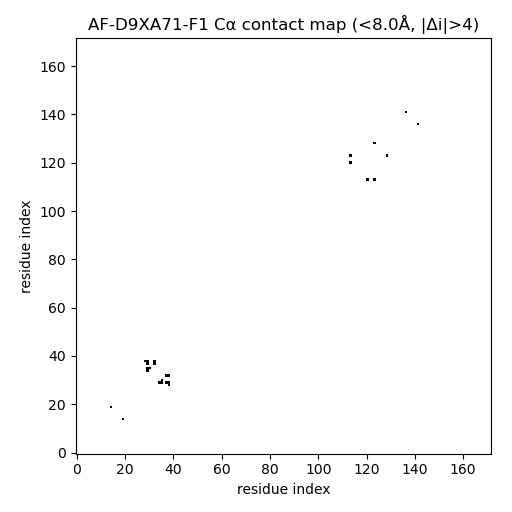.944 7.477 -37.778 1.00 85.94 105 VAL A O 1
ATOM 811 N N . SER A 1 106 ? 21.774 5.760 -36.347 1.00 81.06 106 SER A N 1
ATOM 812 C CA . SER A 1 106 ? 22.772 4.935 -37.044 1.00 81.06 106 SER A CA 1
ATOM 813 C C . SER A 1 106 ? 22.344 4.593 -38.474 1.00 81.06 106 SER A C 1
ATOM 815 O O . SER A 1 106 ? 23.155 4.690 -39.393 1.00 81.06 106 SER A O 1
ATOM 817 N N . PHE A 1 107 ? 21.067 4.254 -38.684 1.00 84.62 107 PHE A N 1
ATOM 818 C CA . PHE A 1 107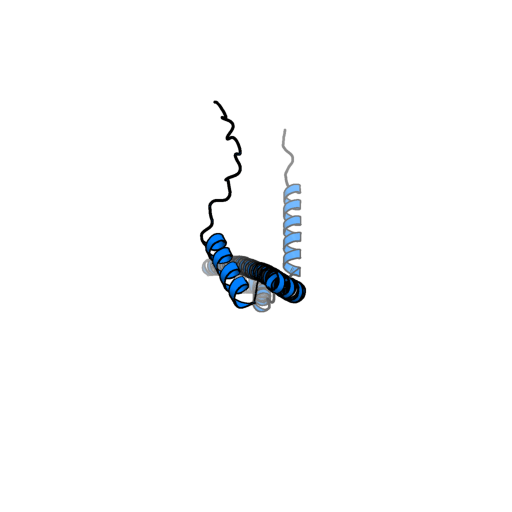 ? 20.523 4.032 -40.026 1.00 84.62 107 PHE A CA 1
ATOM 819 C C . PHE A 1 107 ? 20.550 5.304 -40.873 1.00 84.62 107 PHE A C 1
ATOM 821 O O . PHE A 1 107 ? 20.952 5.250 -42.033 1.00 84.62 107 PHE A O 1
ATOM 828 N N . ALA A 1 108 ? 20.179 6.452 -40.304 1.00 83.25 108 ALA A N 1
ATOM 829 C CA . ALA A 1 108 ? 20.222 7.728 -41.009 1.00 83.25 108 ALA A CA 1
ATOM 830 C C . ALA A 1 108 ? 21.650 8.088 -41.452 1.00 83.25 108 ALA A C 1
ATOM 832 O O . ALA A 1 108 ? 21.846 8.479 -42.601 1.00 83.25 108 ALA A O 1
ATOM 833 N N . MET A 1 109 ? 22.653 7.893 -40.587 1.00 83.81 109 MET A N 1
ATOM 834 C CA . MET A 1 109 ? 24.064 8.099 -40.940 1.00 83.81 109 MET A CA 1
ATOM 835 C C . MET A 1 109 ? 24.536 7.153 -42.047 1.00 83.81 109 MET A C 1
ATOM 837 O O . MET A 1 109 ? 25.251 7.578 -42.952 1.00 83.81 109 MET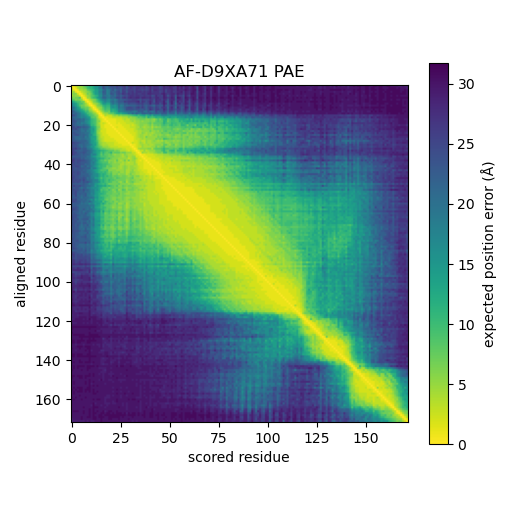 A O 1
ATOM 841 N N . LEU A 1 110 ? 24.111 5.890 -42.008 1.00 79.69 110 LEU A N 1
ATOM 842 C CA . LEU A 1 110 ? 24.437 4.901 -43.033 1.00 79.69 110 LEU A CA 1
ATOM 843 C C . LEU A 1 110 ? 23.864 5.315 -44.393 1.00 79.69 110 LEU A C 1
ATOM 845 O O . LEU A 1 110 ? 24.591 5.383 -45.382 1.00 79.69 110 LEU A O 1
ATOM 849 N N . VAL A 1 111 ? 22.575 5.656 -44.430 1.00 80.19 111 VAL A N 1
ATOM 850 C CA . VAL A 1 111 ? 21.890 6.099 -45.651 1.00 80.19 111 VAL A CA 1
ATOM 851 C C . VAL A 1 111 ? 22.502 7.394 -46.185 1.00 80.19 111 VAL A C 1
ATOM 853 O O . VAL A 1 111 ? 22.717 7.506 -47.390 1.00 80.19 111 VAL A O 1
ATOM 856 N N . ALA A 1 112 ? 22.847 8.342 -45.309 1.00 76.88 112 ALA A N 1
ATOM 857 C CA . ALA A 1 112 ? 23.538 9.568 -45.700 1.00 76.88 112 ALA A CA 1
ATOM 858 C C . ALA A 1 112 ? 24.915 9.276 -46.323 1.00 76.88 112 ALA A C 1
ATOM 860 O O . ALA A 1 112 ? 25.234 9.824 -47.377 1.00 76.88 112 ALA A O 1
ATOM 861 N N . GLY A 1 113 ? 25.699 8.367 -45.733 1.00 72.44 113 GLY A N 1
ATOM 862 C CA . GLY A 1 113 ? 26.985 7.937 -46.289 1.00 72.44 113 GLY A CA 1
ATOM 863 C C . GLY A 1 113 ? 26.849 7.283 -47.667 1.00 72.44 113 GLY A C 1
ATOM 864 O O . GLY A 1 113 ? 27.599 7.612 -48.585 1.00 72.44 113 GLY A O 1
ATOM 865 N N . VAL A 1 114 ? 25.845 6.418 -47.848 1.00 75.94 114 VAL A N 1
ATOM 866 C CA . VAL A 1 114 ? 25.541 5.788 -49.146 1.00 75.94 114 VAL A CA 1
ATOM 867 C C . VAL A 1 114 ? 25.105 6.824 -50.184 1.00 75.94 114 VAL A C 1
ATOM 869 O O . VAL A 1 114 ? 25.499 6.729 -51.343 1.00 75.94 114 VAL A O 1
ATOM 872 N N . TYR A 1 115 ? 24.321 7.827 -49.783 1.00 75.50 115 TYR A N 1
ATOM 873 C CA . TYR A 1 115 ? 23.868 8.884 -50.686 1.00 75.50 115 TYR A CA 1
ATOM 874 C C . TYR A 1 115 ? 25.025 9.752 -51.204 1.00 75.50 115 TYR A C 1
ATOM 876 O O . TYR A 1 115 ? 25.020 10.145 -52.371 1.00 75.50 115 TYR A O 1
ATOM 884 N N . VAL A 1 116 ? 26.023 10.026 -50.356 1.00 78.44 116 VAL A N 1
ATOM 885 C CA . VAL A 1 116 ? 27.214 10.815 -50.713 1.00 78.44 116 VAL A CA 1
ATOM 886 C C . VAL A 1 116 ? 28.189 10.016 -51.589 1.00 78.44 116 VAL A C 1
ATOM 888 O O . VAL A 1 116 ? 28.749 10.569 -52.531 1.00 78.44 116 VAL A O 1
ATOM 891 N N . ALA A 1 117 ? 28.358 8.710 -51.356 1.00 68.44 117 ALA A N 1
ATOM 892 C CA . ALA A 1 117 ? 29.257 7.836 -52.123 1.00 68.44 117 ALA A CA 1
ATOM 893 C C . ALA A 1 117 ? 28.597 7.240 -53.387 1.00 68.44 117 ALA A C 1
ATOM 895 O O . ALA A 1 117 ? 28.665 6.034 -53.645 1.00 68.44 117 ALA A O 1
ATOM 896 N N . ARG A 1 118 ? 27.923 8.084 -54.174 1.00 64.44 118 ARG A N 1
ATOM 897 C CA . ARG A 1 118 ? 27.076 7.654 -55.300 1.00 64.44 118 ARG A CA 1
ATOM 898 C C . ARG A 1 118 ? 27.855 7.011 -56.456 1.00 64.44 118 ARG A C 1
ATOM 900 O O . ARG A 1 118 ? 27.328 6.109 -57.100 1.00 64.44 118 ARG A O 1
ATOM 907 N N . ASP A 1 119 ? 29.111 7.405 -56.668 1.00 71.50 119 ASP A N 1
ATOM 908 C CA . ASP A 1 119 ? 29.931 6.949 -57.804 1.00 71.50 119 ASP A CA 1
ATOM 909 C C . ASP A 1 119 ? 30.483 5.513 -57.665 1.00 71.50 119 ASP A C 1
ATOM 911 O O . ASP A 1 119 ? 30.927 4.928 -58.651 1.00 71.50 119 ASP A O 1
ATOM 915 N N . MET A 1 120 ? 30.428 4.893 -56.475 1.00 70.19 120 MET A N 1
ATOM 916 C CA . MET A 1 120 ? 30.942 3.527 -56.232 1.00 70.19 120 MET A CA 1
ATOM 917 C C . MET A 1 120 ? 30.011 2.664 -55.357 1.00 70.19 120 MET A C 1
ATOM 919 O O . MET A 1 120 ? 30.452 1.899 -54.499 1.00 70.19 120 MET A O 1
ATOM 923 N N . TRP A 1 121 ? 28.701 2.752 -55.593 1.00 65.19 121 TRP A N 1
ATOM 924 C CA . TRP A 1 121 ? 27.646 2.053 -54.838 1.00 65.19 121 TRP A CA 1
ATOM 925 C C . TRP A 1 121 ? 27.824 0.524 -54.665 1.00 65.19 121 TRP A C 1
ATOM 927 O O . TRP A 1 121 ? 27.397 -0.036 -53.654 1.00 65.19 121 TRP A O 1
ATOM 937 N N . TRP A 1 122 ? 28.487 -0.165 -55.600 1.00 67.31 122 TRP A N 1
ATOM 938 C CA . TRP A 1 122 ? 28.691 -1.622 -55.552 1.00 67.31 122 TRP A CA 1
ATOM 939 C C . TRP A 1 122 ? 29.755 -2.095 -54.549 1.00 67.31 122 TRP A C 1
ATOM 941 O O . TRP A 1 122 ? 29.579 -3.150 -53.938 1.00 67.31 122 TRP A O 1
ATOM 951 N N . LEU A 1 123 ? 30.820 -1.318 -54.318 1.00 61.47 123 LEU A N 1
ATOM 952 C CA . LEU A 1 123 ? 31.837 -1.650 -53.307 1.00 61.47 123 LEU A CA 1
ATOM 953 C C . LEU A 1 123 ? 31.257 -1.557 -51.892 1.00 61.47 123 LEU A C 1
ATOM 955 O O . LEU A 1 123 ? 31.527 -2.407 -51.043 1.00 61.47 123 LEU A O 1
ATOM 959 N N . SER A 1 124 ? 30.385 -0.573 -51.666 1.00 61.09 124 SER A N 1
ATOM 960 C CA . SER A 1 124 ? 29.678 -0.390 -50.400 1.00 61.09 124 SER A CA 1
ATOM 961 C C . SER A 1 124 ? 28.744 -1.562 -50.091 1.00 61.09 124 SER A C 1
ATOM 963 O O . SER A 1 124 ? 28.734 -2.043 -48.960 1.00 61.09 124 SER A O 1
ATOM 965 N N . LEU A 1 125 ? 28.010 -2.083 -51.085 1.00 65.69 125 LEU A N 1
ATOM 966 C CA . LEU A 1 125 ? 27.127 -3.241 -50.889 1.00 65.69 125 LEU A CA 1
ATOM 967 C C . LEU A 1 125 ? 27.895 -4.521 -50.536 1.00 65.69 125 LEU A C 1
ATOM 969 O O . LEU A 1 125 ? 27.449 -5.269 -49.669 1.00 65.69 125 LEU A O 1
ATOM 973 N N . PHE A 1 126 ? 29.040 -4.777 -51.173 1.00 68.31 126 PHE A N 1
ATOM 974 C CA . PHE A 1 126 ? 29.827 -5.987 -50.905 1.00 68.31 126 PHE A CA 1
ATOM 975 C C . PHE A 1 126 ? 30.550 -5.935 -49.557 1.00 68.31 126 PHE A C 1
ATOM 977 O O . PHE A 1 126 ? 30.638 -6.947 -48.863 1.00 68.31 126 PHE A O 1
ATOM 984 N N . LEU A 1 127 ? 31.027 -4.753 -49.161 1.00 64.31 127 LEU A N 1
ATOM 985 C CA . LEU A 1 127 ? 31.732 -4.564 -47.896 1.00 64.31 127 LEU A CA 1
ATOM 986 C C . LEU A 1 127 ? 30.770 -4.526 -46.696 1.00 64.31 127 LEU A C 1
ATOM 988 O O . LEU A 1 127 ? 31.112 -4.999 -45.614 1.00 64.31 127 LEU A O 1
ATOM 992 N N . TRP A 1 128 ? 29.553 -4.003 -46.883 1.00 65.12 128 TRP A N 1
ATOM 993 C CA . TRP A 1 128 ? 28.565 -3.905 -45.806 1.00 65.12 128 TRP A CA 1
ATOM 994 C C . TRP A 1 128 ? 27.589 -5.080 -45.763 1.00 65.12 128 TRP A C 1
ATOM 996 O O . TRP A 1 128 ? 27.101 -5.391 -44.683 1.00 65.12 128 TRP A O 1
ATOM 1006 N N . GLY A 1 129 ? 27.323 -5.763 -46.879 1.00 68.69 129 GLY A N 1
ATOM 1007 C CA . GLY A 1 129 ? 26.283 -6.791 -47.009 1.00 68.69 129 GLY A CA 1
ATOM 1008 C C . GLY A 1 129 ? 26.254 -7.838 -45.888 1.00 68.69 129 GLY A C 1
ATOM 1009 O O . GLY A 1 129 ? 25.204 -8.006 -45.270 1.00 68.69 129 GLY A O 1
ATOM 1010 N N . PRO A 1 130 ? 27.375 -8.497 -45.536 1.00 67.88 130 PRO A N 1
ATOM 1011 C CA . PRO A 1 130 ? 27.385 -9.510 -44.478 1.00 67.88 130 PRO A CA 1
ATOM 1012 C C . PRO A 1 130 ? 27.184 -8.915 -43.079 1.00 67.88 130 PRO A C 1
ATOM 1014 O O . PRO A 1 130 ? 26.485 -9.496 -42.253 1.00 67.88 130 PRO A O 1
ATOM 1017 N N . SER A 1 131 ? 27.769 -7.742 -42.820 1.00 65.44 131 SER A N 1
ATOM 1018 C CA . SER A 1 131 ? 27.704 -7.069 -41.516 1.00 65.44 131 SER A CA 1
ATOM 1019 C C . SER A 1 131 ? 26.319 -6.464 -41.263 1.00 65.44 131 SER A C 1
ATOM 1021 O O . SER A 1 131 ? 25.753 -6.609 -40.180 1.00 65.44 131 SER A O 1
ATOM 1023 N N . LEU A 1 132 ? 25.712 -5.874 -42.298 1.00 65.19 132 LEU A N 1
ATOM 1024 C CA . LEU A 1 132 ? 24.345 -5.355 -42.281 1.00 65.19 132 LEU A CA 1
ATOM 1025 C C . LEU A 1 132 ? 23.326 -6.490 -42.185 1.00 65.19 132 LEU A C 1
ATOM 1027 O O . LEU A 1 132 ? 22.361 -6.359 -41.443 1.00 65.19 132 LEU A O 1
ATOM 1031 N N . LEU A 1 133 ? 23.553 -7.621 -42.863 1.00 66.31 133 LEU A N 1
ATOM 1032 C CA . LEU A 1 133 ? 22.697 -8.801 -42.741 1.00 66.31 133 LEU A CA 1
ATOM 1033 C C . LEU A 1 133 ? 22.819 -9.441 -41.351 1.00 66.31 133 LEU A C 1
ATOM 1035 O O . LEU A 1 133 ? 21.809 -9.846 -40.783 1.00 66.31 133 LEU A O 1
ATOM 1039 N N . ALA A 1 134 ? 24.020 -9.474 -40.764 1.00 67.00 134 ALA A N 1
ATOM 1040 C CA . ALA A 1 134 ? 24.226 -9.924 -39.391 1.00 67.00 134 ALA A CA 1
ATOM 1041 C C . ALA A 1 134 ? 23.524 -8.998 -38.389 1.00 67.00 134 ALA A C 1
ATOM 1043 O O . ALA A 1 134 ? 22.788 -9.494 -37.542 1.00 67.00 134 ALA A O 1
ATOM 1044 N N . MET A 1 135 ? 23.656 -7.674 -38.525 1.00 62.06 135 MET A N 1
ATOM 1045 C CA . MET A 1 135 ? 22.957 -6.699 -37.678 1.00 62.06 135 MET A CA 1
ATOM 1046 C C . MET A 1 135 ? 21.442 -6.724 -37.874 1.00 62.06 135 MET A C 1
ATOM 1048 O O . MET A 1 135 ? 20.708 -6.687 -36.893 1.00 62.06 135 MET A O 1
ATOM 1052 N N . ALA A 1 136 ? 20.956 -6.843 -39.111 1.00 62.41 136 ALA A N 1
ATOM 1053 C CA . ALA A 1 136 ? 19.535 -6.965 -39.419 1.00 62.41 136 ALA A CA 1
ATOM 1054 C C . ALA A 1 136 ? 18.960 -8.267 -38.863 1.00 62.41 136 ALA A C 1
ATOM 1056 O O . ALA A 1 136 ? 17.865 -8.252 -38.312 1.00 62.41 136 ALA A O 1
ATOM 1057 N N . LYS A 1 137 ? 19.708 -9.375 -38.922 1.00 60.34 137 LYS A N 1
ATOM 1058 C CA . LYS A 1 137 ? 19.356 -10.643 -38.274 1.00 60.34 137 LYS A CA 1
ATOM 1059 C C . LYS A 1 137 ? 19.345 -10.495 -36.753 1.00 60.34 137 LYS A C 1
ATOM 1061 O O . LYS A 1 137 ? 18.409 -10.952 -36.114 1.00 60.34 137 LYS A O 1
ATOM 1066 N N . LEU A 1 138 ? 20.320 -9.800 -36.174 1.00 61.09 138 LEU A N 1
ATOM 1067 C CA . LEU A 1 138 ? 20.382 -9.523 -34.737 1.00 61.09 138 LEU A CA 1
ATOM 1068 C C . LEU A 1 138 ? 19.243 -8.602 -34.280 1.00 61.09 138 LEU A C 1
ATOM 1070 O O . LEU A 1 138 ? 18.770 -8.743 -33.162 1.00 61.09 138 LEU A O 1
ATOM 1074 N N . TYR A 1 139 ? 18.771 -7.700 -35.145 1.00 60.59 139 TYR A N 1
ATOM 1075 C CA . TYR A 1 139 ? 17.629 -6.817 -34.893 1.00 60.59 139 TYR A CA 1
ATOM 1076 C C . TYR A 1 139 ? 16.274 -7.496 -35.105 1.00 60.59 139 TYR A C 1
ATOM 1078 O O . TYR A 1 139 ? 15.349 -7.258 -34.334 1.00 60.59 139 TYR A O 1
ATOM 1086 N N . THR A 1 140 ? 16.148 -8.352 -36.118 1.00 59.75 140 THR A N 1
ATOM 1087 C CA . THR A 1 140 ? 14.897 -9.063 -36.431 1.00 59.75 140 THR A CA 1
ATOM 1088 C C . THR A 1 140 ? 14.697 -10.307 -35.566 1.00 59.75 140 THR A C 1
ATOM 1090 O O . THR A 1 140 ? 13.562 -10.599 -35.205 1.00 59.75 140 THR A O 1
ATOM 1093 N N . LEU A 1 141 ? 15.765 -10.994 -35.139 1.00 54.56 141 LEU A N 1
ATOM 1094 C CA . LEU A 1 141 ? 15.692 -12.089 -34.159 1.00 54.56 141 LEU A CA 1
ATOM 1095 C C . LEU A 1 141 ? 15.783 -11.614 -32.704 1.00 54.56 141 LEU A C 1
ATOM 1097 O O . LEU A 1 141 ? 15.833 -12.455 -31.809 1.00 54.56 141 LEU A O 1
ATOM 1101 N N . ARG A 1 142 ? 15.786 -10.301 -32.433 1.00 49.03 142 ARG A N 1
ATOM 1102 C CA . ARG A 1 142 ? 16.006 -9.715 -31.099 1.00 49.03 142 ARG A CA 1
ATOM 1103 C C . ARG A 1 142 ? 14.844 -9.941 -30.119 1.00 49.03 142 ARG A C 1
ATOM 1105 O O . ARG A 1 142 ? 14.273 -9.010 -29.560 1.00 49.03 142 ARG A O 1
ATOM 1112 N N . ARG A 1 143 ? 14.584 -11.203 -29.783 1.00 46.88 143 ARG A N 1
ATOM 1113 C CA . ARG A 1 143 ? 14.354 -11.610 -28.399 1.00 46.88 143 ARG A CA 1
ATOM 1114 C C . ARG A 1 143 ? 15.703 -11.436 -27.691 1.00 46.88 143 ARG A C 1
ATOM 1116 O O . ARG A 1 143 ? 16.553 -12.307 -27.738 1.00 46.88 143 ARG A O 1
ATOM 1123 N N . SER A 1 144 ? 15.916 -10.234 -27.164 1.00 47.34 144 SER A N 1
ATOM 1124 C CA . SER A 1 144 ? 17.085 -9.796 -26.392 1.00 47.34 144 SER A CA 1
ATOM 1125 C C . SER A 1 144 ? 17.606 -10.881 -25.437 1.00 47.34 144 SER A C 1
ATOM 1127 O O . SER A 1 144 ? 17.003 -11.097 -24.385 1.00 47.34 144 SER A O 1
ATOM 1129 N N . ASP A 1 145 ? 18.736 -11.505 -25.767 1.00 50.94 145 ASP A N 1
ATOM 1130 C CA . ASP A 1 145 ? 19.469 -12.364 -24.839 1.00 50.94 145 ASP A CA 1
ATOM 1131 C C . ASP A 1 145 ? 20.289 -11.469 -23.881 1.00 50.94 145 ASP A C 1
ATOM 1133 O O . ASP A 1 145 ? 21.088 -10.645 -24.343 1.00 50.94 145 ASP A O 1
ATOM 1137 N N . PRO A 1 146 ? 20.083 -11.538 -22.552 1.00 56.59 146 PRO A N 1
ATOM 1138 C CA . PRO A 1 146 ? 20.812 -10.725 -21.572 1.00 56.59 146 PRO A CA 1
ATOM 1139 C C . PRO A 1 146 ? 22.343 -10.911 -21.593 1.00 56.59 146 PRO A C 1
ATOM 1141 O O . PRO A 1 146 ? 23.051 -10.076 -21.022 1.00 56.59 146 PRO A O 1
ATOM 1144 N N . GLY A 1 147 ? 22.862 -11.952 -22.256 1.00 54.38 147 GLY A N 1
ATOM 1145 C CA . GLY A 1 147 ? 24.301 -12.202 -22.398 1.00 54.38 147 GLY A CA 1
ATOM 1146 C C . GLY A 1 147 ? 25.059 -11.106 -23.157 1.00 54.38 147 GLY A C 1
ATOM 1147 O O . GLY A 1 147 ? 26.141 -10.697 -22.731 1.00 54.38 147 GLY A O 1
ATOM 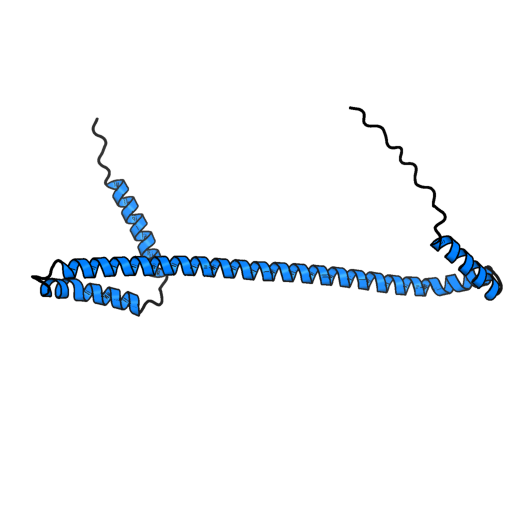1148 N N . ASP A 1 148 ? 24.467 -10.533 -24.209 1.00 56.06 148 ASP A N 1
ATOM 1149 C CA . ASP A 1 148 ? 25.142 -9.511 -25.026 1.00 56.06 148 ASP A CA 1
ATOM 1150 C C . ASP A 1 148 ? 25.338 -8.194 -24.262 1.00 56.06 148 ASP A C 1
ATOM 1152 O O . ASP A 1 148 ? 26.332 -7.491 -24.448 1.00 56.06 148 ASP A O 1
ATOM 1156 N N . MET A 1 149 ? 24.430 -7.867 -23.334 1.00 56.91 149 MET A N 1
ATOM 1157 C CA . MET A 1 149 ? 24.596 -6.691 -22.475 1.00 56.91 149 MET A CA 1
ATOM 1158 C C . MET A 1 149 ? 25.761 -6.850 -21.491 1.00 56.91 149 MET A C 1
ATOM 1160 O O . MET A 1 149 ? 26.415 -5.857 -21.170 1.00 56.91 149 MET A O 1
ATOM 1164 N N . GLN A 1 150 ? 26.057 -8.073 -21.038 1.00 63.56 150 GLN A N 1
ATOM 1165 C CA . GLN A 1 150 ? 27.223 -8.331 -20.188 1.00 63.56 150 GLN A CA 1
ATOM 1166 C C . GLN A 1 150 ? 28.526 -8.259 -20.987 1.00 63.56 150 GLN A C 1
ATOM 1168 O O . GLN A 1 150 ? 29.489 -7.658 -20.512 1.00 63.56 150 GLN A O 1
ATOM 1173 N N . ALA A 1 151 ? 28.541 -8.771 -22.221 1.00 63.97 151 ALA A N 1
ATOM 1174 C CA . ALA A 1 151 ? 29.704 -8.672 -23.100 1.00 63.97 151 ALA A CA 1
ATOM 1175 C C . ALA A 1 151 ? 30.047 -7.210 -23.441 1.00 63.97 151 ALA A C 1
ATOM 1177 O O . ALA A 1 151 ? 31.213 -6.821 -23.391 1.00 63.97 151 ALA A O 1
ATOM 1178 N N . VAL A 1 152 ? 29.038 -6.366 -23.690 1.00 70.94 152 VAL A N 1
ATOM 1179 C CA . VAL A 1 152 ? 29.240 -4.927 -23.930 1.00 70.94 152 VAL A CA 1
ATOM 1180 C C . VAL A 1 152 ? 29.724 -4.206 -22.670 1.00 70.94 152 VAL A C 1
ATOM 1182 O O . VAL A 1 152 ? 30.643 -3.395 -22.753 1.00 70.94 152 VAL A O 1
ATOM 1185 N N . ALA A 1 153 ? 29.173 -4.512 -21.492 1.00 67.50 153 ALA A N 1
ATOM 1186 C CA . ALA A 1 153 ? 29.629 -3.905 -20.239 1.00 67.50 153 ALA A CA 1
ATOM 1187 C C . ALA A 1 153 ? 31.086 -4.280 -19.905 1.00 67.50 153 ALA A C 1
ATOM 1189 O O . ALA A 1 153 ? 31.857 -3.436 -19.439 1.00 67.50 153 ALA A O 1
ATOM 1190 N N . LEU A 1 154 ? 31.478 -5.527 -20.179 1.00 69.88 154 LEU A N 1
ATOM 1191 C CA . LEU A 1 154 ? 32.851 -5.998 -20.012 1.00 69.88 154 LEU A CA 1
ATOM 1192 C C . LEU A 1 154 ? 33.796 -5.377 -21.048 1.00 69.88 154 LEU A C 1
ATOM 1194 O O . LEU A 1 154 ? 34.863 -4.903 -20.668 1.00 69.88 154 LEU A O 1
ATOM 1198 N N . GLY A 1 155 ? 33.380 -5.287 -22.315 1.00 71.00 155 GLY A N 1
ATOM 1199 C CA . GLY A 1 155 ? 34.152 -4.641 -23.380 1.00 71.00 155 GLY A CA 1
ATOM 1200 C C . GLY A 1 155 ? 34.349 -3.139 -23.156 1.00 71.00 155 GLY A C 1
ATOM 1201 O O . GLY A 1 155 ? 35.412 -2.586 -23.429 1.00 71.00 155 GLY A O 1
ATOM 1202 N N . MET A 1 156 ? 33.349 -2.463 -22.590 1.00 71.50 156 MET A N 1
ATOM 1203 C CA . MET A 1 156 ? 33.437 -1.040 -22.267 1.00 71.50 156 MET A CA 1
ATOM 1204 C C . MET A 1 156 ? 34.369 -0.802 -21.072 1.00 71.50 156 MET A C 1
ATOM 1206 O O . MET A 1 156 ? 35.178 0.128 -21.096 1.00 71.50 156 MET A O 1
ATOM 1210 N N . ARG A 1 157 ? 34.338 -1.685 -20.062 1.00 69.88 157 ARG A N 1
ATOM 1211 C CA . ARG A 1 157 ? 35.333 -1.681 -18.980 1.00 69.88 157 ARG A CA 1
ATOM 1212 C C . ARG A 1 157 ? 36.738 -1.937 -19.510 1.00 69.88 157 ARG A C 1
ATOM 1214 O O . ARG A 1 157 ? 37.627 -1.173 -19.156 1.00 69.88 157 ARG A O 1
ATOM 1221 N N . SER A 1 158 ? 36.924 -2.925 -20.390 1.00 68.00 158 SER A N 1
ATOM 1222 C CA . SER A 1 158 ? 38.242 -3.249 -20.946 1.00 68.00 158 SER A CA 1
ATOM 1223 C C . SER A 1 158 ? 38.805 -2.118 -21.810 1.00 68.00 158 SER A C 1
ATOM 1225 O O . SER A 1 158 ? 39.988 -1.802 -21.700 1.00 68.00 158 SER A O 1
ATOM 1227 N N . ALA A 1 159 ? 37.967 -1.458 -22.616 1.00 66.75 159 ALA A N 1
ATOM 1228 C CA . ALA A 1 159 ? 38.362 -0.300 -23.417 1.00 66.75 159 ALA A CA 1
ATOM 1229 C C . ALA A 1 159 ? 38.726 0.912 -22.546 1.00 66.75 159 ALA A C 1
ATOM 1231 O O . ALA A 1 159 ? 39.705 1.599 -22.825 1.00 66.75 159 ALA A O 1
ATOM 1232 N N . THR A 1 160 ? 37.988 1.140 -21.455 1.00 71.56 160 THR A N 1
ATOM 1233 C CA . THR A 1 160 ? 38.283 2.232 -20.512 1.00 71.56 160 THR A CA 1
ATOM 1234 C C . THR A 1 160 ? 39.597 1.983 -19.768 1.00 71.56 160 THR A C 1
ATOM 1236 O O . THR A 1 160 ? 40.407 2.897 -19.630 1.00 71.56 160 THR A O 1
ATOM 1239 N N . SER A 1 161 ? 39.866 0.738 -19.359 1.00 67.50 161 SER A N 1
ATOM 1240 C CA . SER A 1 161 ? 41.152 0.370 -18.753 1.00 67.50 161 SER A CA 1
ATOM 1241 C C . SER A 1 161 ? 42.320 0.420 -19.745 1.00 67.50 161 SER A C 1
ATOM 1243 O O . SER A 1 161 ? 43.413 0.834 -19.368 1.00 67.50 161 SER A O 1
ATOM 1245 N N . ALA A 1 162 ? 42.102 0.071 -21.017 1.00 63.69 162 ALA A N 1
ATOM 1246 C CA . ALA A 1 162 ? 43.128 0.183 -22.057 1.00 63.69 162 ALA A CA 1
ATOM 1247 C C . ALA A 1 162 ? 43.450 1.652 -22.387 1.00 63.69 162 ALA A C 1
ATOM 1249 O O . ALA A 1 162 ? 44.612 2.006 -22.570 1.00 63.69 162 ALA A O 1
ATOM 1250 N N . ALA A 1 163 ? 42.439 2.527 -22.391 1.00 62.28 163 ALA A N 1
ATOM 1251 C CA . ALA A 1 163 ? 42.626 3.964 -22.577 1.00 62.28 163 ALA A CA 1
ATOM 1252 C C . ALA A 1 163 ? 43.405 4.612 -21.416 1.00 62.28 163 ALA A C 1
ATOM 1254 O O . ALA A 1 163 ? 44.227 5.490 -21.657 1.00 62.28 163 ALA A O 1
ATOM 1255 N N . GLN A 1 164 ? 43.210 4.147 -20.175 1.00 59.78 164 GLN A N 1
ATOM 1256 C CA . GLN A 1 164 ? 44.003 4.595 -19.019 1.00 59.78 164 GLN A CA 1
ATOM 1257 C C . GLN A 1 164 ? 45.473 4.154 -19.082 1.00 59.78 164 GLN A C 1
ATOM 1259 O O . GLN A 1 164 ? 46.337 4.853 -18.563 1.00 59.78 164 GLN A O 1
ATOM 1264 N N . GLN A 1 165 ? 45.781 3.028 -19.731 1.00 60.53 165 GLN A N 1
ATOM 1265 C CA . GLN A 1 165 ? 47.162 2.565 -19.918 1.00 60.53 165 GLN A CA 1
ATOM 1266 C C . GLN A 1 165 ? 47.892 3.249 -21.085 1.00 60.53 165 GLN A C 1
ATOM 1268 O O . GLN A 1 165 ? 49.117 3.206 -21.137 1.00 60.53 165 GLN A O 1
ATOM 1273 N N . ALA A 1 166 ? 47.171 3.898 -22.003 1.00 59.22 166 ALA A N 1
ATOM 1274 C CA . ALA A 1 166 ? 47.748 4.583 -23.162 1.00 59.22 166 ALA A CA 1
ATOM 1275 C C . ALA A 1 166 ? 48.142 6.051 -22.892 1.00 59.22 166 ALA A C 1
ATOM 1277 O O . ALA A 1 166 ? 48.462 6.780 -23.831 1.00 59.22 166 ALA A O 1
ATOM 1278 N N . GLN A 1 167 ? 48.107 6.510 -21.636 1.00 54.75 167 GLN A N 1
ATOM 1279 C CA . GLN A 1 167 ? 48.460 7.885 -21.284 1.00 54.75 167 GLN A CA 1
ATOM 1280 C C . GLN A 1 167 ? 49.999 8.040 -21.253 1.00 54.75 167 GLN A C 1
ATOM 1282 O O . GLN A 1 167 ? 50.650 7.379 -20.441 1.00 54.75 167 GLN A O 1
ATOM 1287 N N . PRO A 1 168 ? 50.612 8.854 -22.140 1.00 60.19 168 PRO A N 1
ATOM 1288 C CA . PRO A 1 168 ? 52.068 8.985 -22.204 1.00 60.19 168 PRO A CA 1
ATOM 1289 C C . PRO A 1 168 ? 52.618 9.685 -20.948 1.00 60.19 168 PRO A C 1
ATOM 1291 O O . PRO A 1 168 ? 51.934 10.552 -20.392 1.00 60.19 168 PRO A O 1
ATOM 1294 N N . PRO A 1 169 ? 53.832 9.322 -20.481 1.00 69.69 169 PRO A N 1
ATOM 1295 C CA . PRO A 1 169 ? 54.396 9.876 -19.256 1.00 69.69 169 PRO A CA 1
ATOM 1296 C C . PRO A 1 169 ? 54.586 11.396 -19.379 1.00 69.69 169 PRO A C 1
ATOM 1298 O O . PRO A 1 169 ? 54.962 11.877 -20.454 1.00 69.69 169 PRO A O 1
ATOM 1301 N N . PRO A 1 170 ? 54.337 12.159 -18.299 1.00 68.56 170 PRO A N 1
ATOM 1302 C CA . PRO A 1 170 ? 54.557 13.597 -18.301 1.00 68.56 170 PRO A CA 1
ATOM 1303 C C . PRO A 1 170 ? 56.048 13.882 -18.524 1.00 68.56 170 PRO A C 1
ATOM 1305 O O . PRO A 1 170 ? 56.903 13.389 -17.789 1.00 68.56 170 PRO A O 1
ATOM 1308 N N . VAL A 1 171 ? 56.346 14.643 -19.576 1.00 67.12 171 VAL A N 1
ATOM 1309 C CA . VAL A 1 171 ? 57.684 15.179 -19.854 1.00 67.12 171 VAL A CA 1
ATOM 1310 C C . VAL A 1 171 ? 58.044 16.243 -18.800 1.00 67.12 171 VAL A C 1
ATOM 1312 O O . VAL A 1 171 ? 57.162 17.037 -18.463 1.00 67.12 171 VAL A O 1
ATOM 1315 N N . PRO A 1 172 ? 59.278 16.225 -18.253 1.00 64.75 172 PRO A N 1
ATOM 1316 C CA . PRO A 1 172 ? 59.730 17.136 -17.196 1.00 64.75 172 PRO A CA 1
ATOM 1317 C C . PRO A 1 172 ? 59.899 18.586 -17.662 1.00 64.75 172 PRO A C 1
ATOM 1319 O O . PRO A 1 172 ? 60.182 18.801 -18.864 1.00 64.75 172 PRO A O 1
#

Radius of gyration: 42.99 Å; Cα contacts (8 Å, |Δi|>4): 13; chains: 1; bounding box: 103×48×106 Å

Foldseek 3Di:
DDDDDPDPDPPDDDPDVVVVVVVVVLVVVQVVQPHPVSVVVVVVVCVVVVVVVVVVVVVVVVVVVVVVVVVVVVVVVVVVVVVVVVVVVVVVVVVVVVVVVVVVVVVVVLVVVLVVPVPPNPVSCVVCVVVVVVVVCCVVVPPPDCVVVVVVVVVVVVVVVVVVVPDDDDDD

Secondary structure (DSSP, 8-state):
---------PPP----HHHHHHHHHHHHHHHHTTSHHHHHHHHHHHHHHHHHHHHHHHHHHHHHHHHHHHHHHHHHHHHHHHHHHHHHHHHHHHHHHHHHHHHHHHHHHHHHHHHH-GGGHHHHHHHHHHHHHHHHHHHHS----HHHHHHHHHHHHHHHHHHHHT-PPPP-

Solvent-accessible surface area (backbone atoms only — not comparable to full-atom values): 9990 Å² total; per-residue (Å²): 141,83,84,78,82,80,76,83,71,76,79,71,85,68,86,46,68,68,58,56,52,49,50,54,50,52,50,54,50,18,63,73,63,72,33,63,69,52,44,50,55,52,48,64,68,42,47,66,55,52,54,52,53,50,52,51,52,51,52,50,52,50,51,49,53,52,50,52,51,54,50,50,52,53,50,49,52,52,53,50,52,52,51,54,52,52,51,53,52,51,54,52,49,54,54,50,51,52,49,52,51,53,50,51,51,54,52,49,52,50,51,52,52,54,64,72,46,59,94,53,55,66,63,54,48,67,73,38,44,66,59,51,50,49,50,48,47,55,62,74,63,53,74,78,61,73,64,60,59,51,52,50,55,51,49,50,50,51,51,54,55,51,56,66,69,67,62,76,80,86,79,133

Mean predicted aligned error: 17.47 Å